Protein AF-A0A0Q4BBH8-F1 (afdb_monomer)

Nearest PDB structures (foldseek):
  4mca-assembly1_B  TM=7.754E-01  e=1.123E-04  Serratia plymuthica A30
  3jzd-assembly1_B  TM=6.796E-01  e=3.582E-03  Cupriavidus pinatubonensis JMP134
  3w5s-assembly1_B  TM=7.087E-01  e=4.964E-02  Rhizobium sp. MTP-10005
  3hl0-assembly1_B  TM=6.488E-01  e=5.643E-02  Agrobacterium fabrum str. C58
  4u5c-assembly1_A  TM=5.984E-01  e=1.574E-01  Rattus norvegicus

pLDDT: mean 76.15, std 21.39, range [28.83, 97.44]

Structure (mmCIF, N/CA/C/O backbone):
data_AF-A0A0Q4BBH8-F1
#
_entry.id   AF-A0A0Q4BBH8-F1
#
loop_
_atom_site.group_PDB
_atom_site.id
_atom_site.type_symbol
_atom_site.label_atom_id
_atom_site.label_alt_id
_atom_site.label_comp_id
_atom_site.label_asym_id
_atom_site.label_entity_id
_atom_site.label_seq_id
_atom_site.pdbx_PDB_ins_code
_atom_site.Cartn_x
_atom_site.Cartn_y
_atom_site.Cartn_z
_atom_site.occupancy
_atom_site.B_iso_or_equiv
_atom_site.auth_seq_id
_atom_site.auth_comp_id
_atom_site.auth_asym_id
_atom_site.auth_atom_id
_atom_site.pdbx_PDB_model_num
ATOM 1 N N . MET A 1 1 ? 11.568 -20.068 28.734 1.00 64.56 1 MET A N 1
ATOM 2 C CA . MET A 1 1 ? 11.990 -19.239 27.581 1.00 64.56 1 MET A CA 1
ATOM 3 C C . MET A 1 1 ? 10.822 -19.167 26.611 1.00 64.56 1 MET A C 1
ATOM 5 O O . MET A 1 1 ? 10.325 -20.221 26.238 1.00 64.56 1 MET A O 1
ATOM 9 N N . PHE A 1 2 ? 10.340 -17.976 26.254 1.00 66.50 2 PHE A N 1
ATOM 10 C CA . PHE A 1 2 ? 9.191 -17.837 25.351 1.00 66.50 2 PHE A CA 1
ATOM 11 C C . PHE A 1 2 ? 9.641 -17.729 23.890 1.00 66.50 2 PHE A C 1
ATOM 13 O O . PHE A 1 2 ? 10.628 -17.060 23.594 1.00 66.50 2 PHE A O 1
ATOM 20 N N . ARG A 1 3 ? 8.901 -18.378 22.983 1.00 73.75 3 ARG A N 1
ATOM 21 C CA . ARG A 1 3 ? 8.999 -18.202 21.527 1.00 73.75 3 ARG A CA 1
ATOM 22 C C . ARG A 1 3 ? 7.640 -17.709 21.037 1.00 73.75 3 ARG A C 1
ATOM 24 O O . ARG A 1 3 ? 6.638 -18.372 21.284 1.00 73.75 3 ARG A O 1
ATOM 31 N N . LYS A 1 4 ? 7.603 -16.547 20.387 1.00 82.88 4 LYS A N 1
ATOM 32 C CA . LYS A 1 4 ? 6.378 -15.928 19.863 1.00 82.88 4 LYS A CA 1
ATOM 33 C C . LYS A 1 4 ? 6.596 -15.563 18.399 1.00 82.88 4 LYS A C 1
ATOM 35 O O . LYS A 1 4 ? 7.637 -15.011 18.062 1.00 82.88 4 LYS A O 1
ATOM 40 N N . ALA A 1 5 ? 5.607 -15.851 17.563 1.00 81.81 5 ALA A N 1
ATOM 41 C CA . ALA A 1 5 ? 5.497 -15.334 16.206 1.00 81.81 5 ALA A CA 1
ATOM 42 C C . ALA A 1 5 ? 4.182 -14.549 16.108 1.00 81.81 5 ALA A C 1
ATOM 44 O O . ALA A 1 5 ? 3.174 -14.971 16.676 1.00 81.81 5 ALA A O 1
ATOM 45 N N . ILE A 1 6 ? 4.209 -13.390 15.452 1.00 83.69 6 ILE A N 1
ATOM 46 C CA . ILE A 1 6 ? 3.040 -12.529 15.246 1.00 83.69 6 ILE A CA 1
ATOM 47 C C . ILE A 1 6 ? 2.895 -12.334 13.745 1.00 83.69 6 ILE A C 1
ATOM 49 O O . ILE A 1 6 ? 3.854 -11.966 13.070 1.00 83.69 6 ILE A O 1
ATOM 53 N N . PHE A 1 7 ? 1.697 -12.604 13.250 1.00 82.50 7 PHE A N 1
ATOM 54 C CA . PHE A 1 7 ? 1.340 -12.510 11.844 1.00 82.50 7 PHE A CA 1
ATOM 55 C C . PHE A 1 7 ? 0.256 -11.443 11.665 1.00 82.50 7 PHE A C 1
ATOM 57 O O . PHE A 1 7 ? -0.427 -11.105 12.637 1.00 82.50 7 PHE A O 1
ATOM 64 N N . PRO A 1 8 ? 0.088 -10.903 10.446 1.00 81.62 8 PRO A N 1
ATOM 65 C CA . PRO A 1 8 ? -1.083 -10.094 10.126 1.00 81.62 8 PRO A CA 1
ATOM 66 C C . PRO A 1 8 ? -2.379 -10.875 10.391 1.00 81.62 8 PRO A C 1
ATOM 68 O O . PRO A 1 8 ? -2.383 -12.106 10.413 1.00 81.62 8 PRO A O 1
ATOM 71 N N . GLY A 1 9 ? -3.495 -10.157 10.546 1.00 79.31 9 GLY A N 1
ATOM 72 C CA . GLY A 1 9 ? -4.812 -10.775 10.754 1.00 79.31 9 GLY A CA 1
ATOM 73 C C . GLY A 1 9 ? -5.262 -11.689 9.605 1.00 79.31 9 GLY A C 1
ATOM 74 O O . GLY A 1 9 ? -6.105 -12.556 9.814 1.00 79.31 9 GLY A O 1
ATOM 75 N N . SER A 1 10 ? -4.680 -11.528 8.412 1.00 81.31 10 SER A N 1
ATOM 76 C CA . SER A 1 10 ? -4.837 -12.433 7.274 1.00 81.31 10 SER A CA 1
ATOM 77 C C . SER A 1 10 ? -3.556 -12.474 6.438 1.00 81.31 10 SER A C 1
ATOM 79 O O . SER A 1 10 ? -2.860 -11.465 6.304 1.00 81.31 10 SER A O 1
ATOM 81 N N . TYR A 1 11 ? -3.258 -13.641 5.867 1.00 86.00 11 TYR A N 1
ATOM 82 C CA . TYR A 1 11 ? -2.181 -13.853 4.905 1.00 86.00 11 TYR A CA 1
ATOM 83 C C . TYR A 1 11 ? -2.693 -14.759 3.785 1.00 86.00 11 TYR A C 1
ATOM 85 O O . TYR A 1 11 ? -3.106 -15.889 4.044 1.00 86.00 11 TYR A O 1
ATOM 93 N N . ILE A 1 12 ? -2.677 -14.254 2.552 1.00 86.56 12 ILE A N 1
ATOM 94 C CA . ILE A 1 12 ? -3.178 -14.957 1.368 1.00 86.56 12 ILE A CA 1
ATOM 95 C C . ILE A 1 12 ? -2.016 -15.091 0.387 1.00 86.56 12 ILE A C 1
ATOM 97 O O . ILE A 1 12 ? -1.422 -14.094 -0.017 1.00 86.56 12 ILE A O 1
ATOM 101 N N . GLN A 1 13 ? -1.688 -16.326 0.014 1.00 90.50 13 GLN A N 1
ATOM 102 C CA . GLN A 1 13 ? -0.614 -16.638 -0.922 1.00 90.50 13 GLN A CA 1
ATOM 103 C C . GLN A 1 13 ? -1.060 -17.767 -1.850 1.00 90.50 13 GLN A C 1
ATOM 105 O O . GLN A 1 13 ? -1.551 -18.798 -1.399 1.00 90.50 13 GLN A O 1
ATOM 110 N N . GLY A 1 14 ? -0.854 -17.586 -3.151 1.00 89.88 14 GLY A N 1
ATOM 111 C CA . GLY A 1 14 ? -1.193 -18.584 -4.159 1.00 89.88 14 GLY A CA 1
ATOM 112 C C . GLY A 1 14 ? -1.123 -18.009 -5.567 1.00 89.88 14 GLY A C 1
ATOM 113 O O . GLY A 1 14 ? -1.101 -16.791 -5.759 1.00 89.88 14 GLY A O 1
ATOM 114 N N . ALA A 1 15 ? -1.088 -18.888 -6.567 1.00 88.31 15 ALA A N 1
ATOM 115 C CA . ALA A 1 15 ? -1.227 -18.464 -7.954 1.00 88.31 15 ALA A CA 1
ATOM 116 C C . ALA A 1 15 ? -2.597 -17.793 -8.142 1.00 88.31 15 ALA A C 1
ATOM 118 O O . ALA A 1 15 ? -3.618 -18.352 -7.753 1.00 88.31 15 ALA A O 1
ATOM 119 N N . GLY A 1 16 ? -2.610 -16.585 -8.706 1.00 87.12 16 GLY A N 1
ATOM 120 C CA . GLY A 1 16 ? -3.845 -15.826 -8.915 1.00 87.12 16 GLY A CA 1
ATOM 121 C C . GLY A 1 16 ? -4.413 -15.134 -7.671 1.00 87.12 16 GLY A C 1
ATOM 122 O O . GLY A 1 16 ? -5.446 -14.492 -7.796 1.00 87.12 16 GLY A O 1
ATOM 123 N N . ALA A 1 17 ? -3.742 -15.177 -6.510 1.00 90.38 17 ALA A N 1
ATOM 124 C CA . ALA A 1 17 ? -4.240 -14.574 -5.264 1.00 90.38 17 ALA A CA 1
ATOM 125 C C . ALA A 1 17 ? -4.609 -13.083 -5.388 1.00 90.38 17 ALA A C 1
ATOM 127 O O . ALA A 1 17 ? -5.534 -12.613 -4.739 1.00 90.38 17 ALA A O 1
ATOM 128 N N . ILE A 1 18 ? -3.921 -12.340 -6.257 1.00 89.00 18 ILE A N 1
ATOM 129 C CA . ILE A 1 18 ? -4.229 -10.932 -6.539 1.00 89.00 18 ILE A CA 1
ATOM 130 C C . ILE A 1 18 ? -5.647 -10.723 -7.097 1.00 89.00 18 ILE A C 1
ATOM 132 O O . ILE A 1 18 ? -6.224 -9.663 -6.890 1.00 89.00 18 ILE A O 1
ATOM 136 N N . GLY A 1 19 ? -6.234 -11.727 -7.757 1.00 87.94 19 GLY A N 1
ATOM 137 C CA . GLY A 1 19 ? -7.607 -11.677 -8.262 1.00 87.94 19 GLY A CA 1
ATOM 138 C C . GLY A 1 19 ? -8.669 -11.615 -7.161 1.00 87.94 19 GLY A C 1
ATOM 139 O O . GLY A 1 19 ? -9.780 -11.179 -7.430 1.00 87.94 19 GLY A O 1
ATOM 140 N N . GLU A 1 20 ? -8.325 -11.975 -5.920 1.00 87.75 20 GLU A N 1
ATOM 141 C CA . GLU A 1 20 ? -9.203 -11.829 -4.750 1.00 87.75 20 GLU A CA 1
ATOM 142 C C . GLU A 1 20 ? -9.290 -10.375 -4.261 1.00 87.75 20 GLU A C 1
ATOM 144 O O . GLU A 1 20 ? -10.164 -10.039 -3.463 1.00 87.75 20 GLU A O 1
ATOM 149 N N . LEU A 1 21 ? -8.384 -9.499 -4.719 1.00 87.81 21 LEU A N 1
ATOM 150 C CA . LEU A 1 21 ? -8.279 -8.124 -4.235 1.00 87.81 21 LEU A CA 1
ATOM 151 C C . LEU A 1 21 ? -9.607 -7.350 -4.315 1.00 87.81 21 LEU A C 1
ATOM 153 O O . LEU A 1 21 ? -9.977 -6.776 -3.294 1.00 87.81 21 LEU A O 1
ATOM 157 N N . PRO A 1 22 ? -10.362 -7.358 -5.432 1.00 86.00 22 PRO A N 1
ATOM 158 C CA . PRO A 1 22 ? -11.627 -6.626 -5.506 1.00 86.00 22 PRO A CA 1
ATOM 159 C C . PRO A 1 22 ? -12.656 -7.113 -4.478 1.00 86.00 22 PRO A C 1
ATOM 161 O O . PRO A 1 22 ? -13.255 -6.304 -3.780 1.00 86.00 22 PRO A O 1
ATOM 164 N N . ALA A 1 23 ? -12.804 -8.432 -4.315 1.00 85.94 23 ALA A N 1
ATOM 165 C CA . ALA A 1 23 ? -13.739 -9.008 -3.347 1.00 85.94 23 ALA A CA 1
ATOM 166 C C . ALA A 1 23 ? -13.327 -8.712 -1.894 1.00 85.94 23 ALA A C 1
ATOM 168 O O . ALA A 1 23 ? -14.174 -8.541 -1.015 1.00 85.94 23 ALA A O 1
ATOM 169 N N . LEU A 1 24 ? -12.021 -8.644 -1.615 1.00 87.44 24 LEU A N 1
ATOM 170 C CA . LEU A 1 24 ? -11.506 -8.245 -0.305 1.00 87.44 24 LEU A CA 1
ATOM 171 C C . LEU A 1 24 ? -11.776 -6.768 -0.016 1.00 87.44 24 LEU A C 1
ATOM 173 O O . LEU A 1 24 ? -12.183 -6.444 1.098 1.00 87.44 24 LEU A O 1
ATOM 177 N N . LEU A 1 25 ? -11.564 -5.898 -1.003 1.00 85.12 25 LEU A N 1
ATOM 178 C CA . LEU A 1 25 ? -11.842 -4.468 -0.904 1.00 85.12 25 LEU A CA 1
ATOM 179 C C . LEU A 1 25 ? -13.335 -4.209 -0.665 1.00 85.12 25 LEU A C 1
ATOM 181 O O . LEU A 1 25 ? -13.681 -3.614 0.354 1.00 85.12 25 LEU A O 1
ATOM 185 N N . GLU A 1 26 ? -14.210 -4.827 -1.464 1.00 84.88 26 GLU A N 1
AT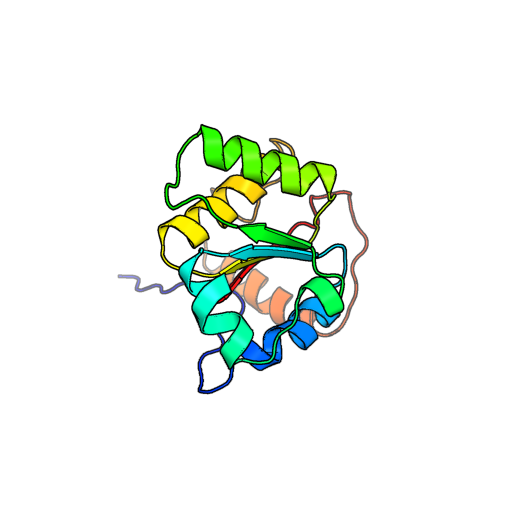OM 186 C CA . GLU A 1 26 ? -15.667 -4.737 -1.302 1.00 84.88 26 GLU A CA 1
ATOM 187 C C . GLU A 1 26 ? -16.124 -5.148 0.109 1.00 84.88 26 GLU A C 1
ATOM 189 O O . GLU A 1 26 ? -16.971 -4.496 0.721 1.00 84.88 26 GLU A O 1
ATOM 194 N N . ARG A 1 27 ? -15.529 -6.210 0.670 1.00 84.75 27 ARG A N 1
ATOM 195 C CA . ARG A 1 27 ? -15.824 -6.669 2.037 1.00 84.75 27 ARG A CA 1
ATOM 196 C C . ARG A 1 27 ? -15.351 -5.711 3.126 1.00 84.75 27 ARG A C 1
ATOM 198 O O . ARG A 1 27 ? -15.953 -5.694 4.200 1.00 84.75 27 ARG A O 1
ATOM 205 N N . LEU A 1 28 ? -14.244 -5.005 2.905 1.00 80.62 28 LEU A N 1
ATOM 206 C CA . LEU A 1 28 ? -13.739 -4.001 3.843 1.00 80.62 28 LEU A CA 1
ATOM 207 C C . LEU A 1 28 ? -14.594 -2.733 3.788 1.00 80.62 28 LEU A C 1
ATOM 209 O O . LEU A 1 28 ? -14.833 -2.121 4.829 1.00 80.62 28 LEU A O 1
ATOM 213 N N . GLY A 1 29 ? -15.093 -2.398 2.597 1.00 77.12 29 GLY A N 1
ATOM 214 C CA . GLY A 1 29 ? -15.925 -1.235 2.340 1.00 77.12 29 GLY A CA 1
ATOM 215 C C . GLY A 1 29 ? -15.187 0.095 2.525 1.00 77.12 29 GLY A C 1
ATOM 216 O O . GLY A 1 29 ? -14.027 0.162 2.936 1.00 77.12 29 GLY A O 1
ATOM 217 N N . GLY A 1 30 ? -15.899 1.185 2.242 1.00 83.50 30 GLY A N 1
ATOM 218 C CA . GLY A 1 30 ? -15.369 2.546 2.346 1.00 83.50 30 GLY A CA 1
ATOM 219 C C . GLY A 1 30 ? -14.660 3.019 1.075 1.00 83.50 30 GLY A C 1
ATOM 220 O O . GLY A 1 30 ? -14.766 2.415 0.012 1.00 83.50 30 GLY A O 1
ATO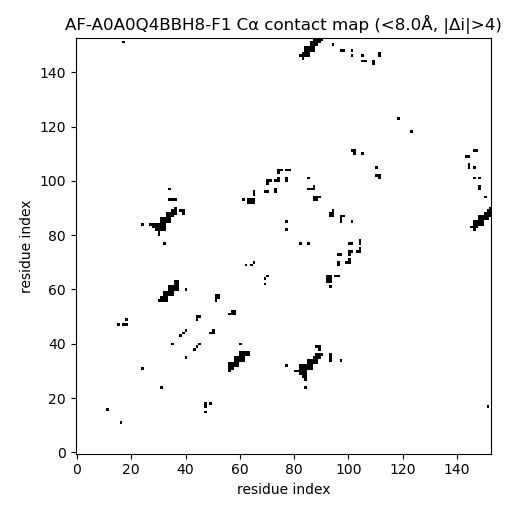M 221 N N . LYS A 1 31 ? -13.975 4.164 1.160 1.00 88.31 31 LYS A N 1
ATOM 222 C CA . LYS A 1 31 ? -13.229 4.719 0.019 1.00 88.31 31 LYS A CA 1
ATOM 223 C C . LYS A 1 31 ? -11.860 4.063 -0.102 1.00 88.31 31 LYS A C 1
ATOM 225 O O . LYS A 1 31 ? -10.997 4.252 0.755 1.00 88.31 31 LYS A O 1
ATOM 230 N N . GLU A 1 32 ? -11.643 3.343 -1.188 1.00 90.81 32 GLU A N 1
ATOM 231 C CA . GLU A 1 32 ? -10.421 2.574 -1.407 1.00 90.81 32 GLU A CA 1
ATOM 232 C C . GLU A 1 32 ? -9.383 3.390 -2.182 1.00 90.81 32 GLU A C 1
ATOM 234 O O . GLU A 1 32 ? -9.705 4.218 -3.045 1.00 90.81 32 GLU A O 1
ATOM 239 N N . MET A 1 33 ? -8.113 3.155 -1.861 1.00 93.56 33 MET A N 1
ATOM 240 C CA . MET A 1 33 ? -6.977 3.699 -2.589 1.00 93.56 33 MET A CA 1
ATOM 241 C C . MET A 1 33 ? -5.852 2.666 -2.678 1.00 93.56 33 MET A C 1
ATOM 243 O O . MET A 1 33 ? -5.631 1.882 -1.755 1.00 93.56 33 MET A O 1
ATOM 247 N N . VAL A 1 34 ? -5.095 2.690 -3.771 1.00 94.81 34 VAL A N 1
ATOM 248 C CA . VAL A 1 34 ? -3.943 1.809 -4.002 1.00 94.81 34 VAL A CA 1
ATOM 249 C C . VAL A 1 34 ? -2.687 2.656 -4.201 1.00 94.81 34 VAL A C 1
ATOM 251 O O . VAL A 1 34 ? -2.670 3.552 -5.038 1.00 94.81 34 VAL A O 1
ATOM 254 N N . LEU A 1 35 ? -1.613 2.370 -3.462 1.00 96.75 35 LEU A N 1
ATOM 255 C CA . LEU A 1 35 ? -0.263 2.876 -3.716 1.00 96.75 35 LEU A CA 1
ATOM 256 C C . LEU A 1 35 ? 0.566 1.769 -4.376 1.00 96.75 35 LEU A C 1
ATOM 258 O O . LEU A 1 35 ? 0.984 0.822 -3.709 1.00 96.75 35 LEU A O 1
ATOM 262 N N . ALA A 1 36 ? 0.845 1.905 -5.669 1.00 96.06 36 ALA A N 1
ATOM 263 C CA . ALA A 1 36 ? 1.530 0.880 -6.450 1.00 96.06 36 ALA A CA 1
ATOM 264 C C . ALA A 1 36 ? 2.883 1.351 -6.995 1.00 96.06 36 ALA A C 1
ATOM 266 O O . ALA A 1 36 ? 3.037 2.479 -7.468 1.00 96.06 36 ALA A O 1
ATOM 267 N N . SER A 1 37 ? 3.883 0.469 -6.973 1.00 96.69 37 SER A N 1
ATOM 268 C CA . SER A 1 37 ? 5.164 0.721 -7.644 1.00 96.69 37 SER A CA 1
ATOM 269 C C . SER A 1 37 ? 4.999 0.793 -9.173 1.00 96.69 37 SER A C 1
ATOM 271 O O . SER A 1 37 ? 4.110 0.130 -9.714 1.00 96.69 37 SER A O 1
ATOM 273 N N . PRO A 1 38 ? 5.878 1.506 -9.906 1.00 95.69 38 PRO A N 1
ATOM 274 C CA . PRO A 1 38 ? 5.813 1.564 -11.370 1.00 95.69 38 PRO A CA 1
ATOM 275 C C . PRO A 1 38 ? 5.833 0.172 -12.016 1.00 95.69 38 PRO A C 1
ATOM 277 O O . PRO A 1 38 ? 5.039 -0.119 -12.901 1.00 95.69 38 PRO A O 1
ATOM 280 N N . SER A 1 39 ? 6.657 -0.742 -11.490 1.00 93.81 39 SER A N 1
ATOM 281 C CA . SER A 1 39 ? 6.717 -2.131 -11.959 1.00 93.81 39 SER A CA 1
ATOM 282 C C . SER A 1 39 ? 5.387 -2.873 -11.811 1.00 93.81 39 SER A C 1
ATOM 284 O O . SER A 1 39 ? 5.050 -3.686 -12.668 1.00 93.81 39 SER A O 1
ATOM 286 N N . VAL A 1 40 ? 4.635 -2.616 -10.735 1.00 93.12 40 VAL A N 1
ATOM 287 C CA . VAL A 1 40 ? 3.309 -3.217 -10.534 1.00 93.12 40 VAL A CA 1
ATOM 288 C C . VAL A 1 40 ? 2.317 -2.661 -11.552 1.00 93.12 40 VAL A C 1
ATOM 290 O O . VAL A 1 40 ? 1.637 -3.448 -12.208 1.00 93.12 40 VAL A O 1
ATOM 293 N N . MET A 1 41 ? 2.303 -1.338 -11.738 1.00 92.19 41 MET A N 1
ATOM 294 C CA . MET A 1 41 ? 1.434 -0.663 -12.709 1.00 92.19 41 MET A CA 1
ATOM 295 C C . MET A 1 41 ? 1.684 -1.145 -14.143 1.00 92.19 41 MET A C 1
ATOM 297 O O . MET A 1 41 ? 0.747 -1.412 -14.881 1.00 92.19 41 MET A O 1
ATOM 301 N N . GLU A 1 42 ? 2.951 -1.286 -14.533 1.00 92.50 42 GLU A N 1
ATOM 302 C CA . GLU A 1 42 ? 3.335 -1.614 -15.911 1.00 92.50 42 GLU A CA 1
ATOM 303 C C . GLU A 1 42 ? 3.266 -3.115 -16.219 1.00 92.50 42 GLU A C 1
ATOM 305 O O . GLU A 1 42 ? 3.059 -3.501 -17.368 1.00 92.50 42 GLU A O 1
ATOM 310 N N . LYS A 1 43 ? 3.499 -3.983 -15.222 1.00 91.56 43 LYS A N 1
ATOM 311 C CA . LYS A 1 43 ? 3.724 -5.421 -15.467 1.00 91.56 43 LYS A CA 1
ATOM 312 C C . LYS A 1 43 ? 2.752 -6.336 -14.750 1.00 91.56 43 LYS A C 1
ATOM 314 O O . LYS A 1 43 ? 2.465 -7.401 -15.284 1.00 91.56 43 LYS A O 1
ATOM 319 N N . VAL A 1 44 ? 2.306 -5.986 -13.547 1.00 90.44 44 VAL A N 1
ATOM 320 C CA . VAL A 1 44 ? 1.499 -6.891 -12.716 1.00 90.44 44 VAL A CA 1
ATOM 321 C C . VAL A 1 44 ? 0.020 -6.677 -13.001 1.00 90.44 44 VAL A C 1
ATOM 323 O O . VAL A 1 44 ? -0.619 -7.598 -13.500 1.00 90.44 44 VAL A O 1
ATOM 326 N N . LEU A 1 45 ? -0.503 -5.464 -12.793 1.00 89.44 45 LEU A N 1
ATOM 327 C CA . LEU A 1 45 ? -1.933 -5.178 -12.981 1.00 89.44 45 LEU A CA 1
ATOM 328 C C . LEU A 1 45 ? -2.445 -5.555 -14.386 1.00 89.44 45 LEU A C 1
ATOM 330 O O . LEU A 1 45 ? -3.441 -6.279 -14.458 1.00 89.44 45 LEU A O 1
ATOM 334 N N . PRO A 1 46 ? -1.736 -5.224 -15.492 1.00 89.38 46 PRO A N 1
ATOM 335 C CA . PRO A 1 46 ? -2.195 -5.597 -16.831 1.00 89.38 46 PRO A CA 1
ATOM 336 C C . PRO A 1 46 ? -2.239 -7.112 -17.058 1.00 89.38 46 PRO A C 1
ATOM 338 O O . PRO A 1 46 ? -3.098 -7.607 -17.779 1.00 89.38 46 PRO A O 1
ATOM 341 N N . ARG A 1 47 ? -1.329 -7.876 -16.436 1.00 87.62 47 ARG A N 1
ATOM 342 C CA . ARG A 1 47 ? -1.290 -9.345 -16.564 1.00 87.62 47 ARG A CA 1
ATOM 343 C C . ARG A 1 47 ? -2.367 -10.037 -15.743 1.00 87.62 47 ARG A C 1
ATOM 345 O O . ARG A 1 47 ? -2.757 -11.151 -16.074 1.00 87.62 47 ARG A O 1
ATOM 352 N N . CYS A 1 48 ? -2.812 -9.394 -14.673 1.00 84.06 48 CYS A N 1
ATOM 353 C CA . CYS A 1 48 ? -3.838 -9.920 -13.785 1.00 84.06 48 CYS A CA 1
ATOM 354 C C . CYS A 1 48 ? -5.257 -9.585 -14.260 1.00 84.06 48 CYS A C 1
ATOM 356 O O . CYS A 1 48 ? -6.209 -10.067 -13.657 1.00 84.06 48 CYS A O 1
ATOM 358 N N . GLY A 1 49 ? -5.404 -8.773 -15.315 1.00 83.31 49 GLY A N 1
ATOM 359 C CA . GLY A 1 49 ? -6.709 -8.328 -15.809 1.00 83.31 49 GLY A CA 1
ATOM 360 C C . GLY A 1 49 ? -7.451 -7.425 -14.820 1.00 83.31 49 GLY A C 1
ATOM 361 O O . GLY A 1 49 ? -8.667 -7.289 -14.914 1.00 83.31 49 GLY A O 1
ATOM 362 N N . LEU A 1 50 ? -6.734 -6.836 -13.859 1.00 84.06 50 LEU A N 1
ATOM 363 C CA . LEU A 1 50 ? -7.303 -5.929 -12.872 1.00 84.06 50 LEU A CA 1
ATOM 364 C C . LEU A 1 50 ? -7.196 -4.498 -13.382 1.00 84.06 50 LEU A C 1
ATOM 366 O O . LEU A 1 50 ? -6.102 -3.937 -13.457 1.00 84.06 50 LEU A O 1
ATOM 370 N N . ASP A 1 51 ? -8.347 -3.916 -13.691 1.00 86.00 51 ASP A N 1
ATOM 371 C CA . ASP A 1 51 ? -8.487 -2.489 -13.947 1.00 86.00 51 ASP A CA 1
ATOM 372 C C . ASP A 1 51 ? -9.084 -1.822 -12.704 1.00 86.00 51 ASP A C 1
ATOM 374 O O . ASP A 1 51 ? -10.298 -1.791 -12.502 1.00 86.00 51 ASP A O 1
ATOM 378 N N . LEU A 1 52 ? -8.195 -1.354 -11.828 1.00 86.31 52 LEU A N 1
ATOM 379 C CA . LEU A 1 52 ? -8.563 -0.743 -10.551 1.00 86.31 52 LEU A CA 1
ATOM 380 C C . LEU A 1 52 ? -9.348 0.561 -10.754 1.00 86.31 52 LEU A C 1
ATOM 382 O O . LEU A 1 52 ? -10.311 0.815 -10.036 1.00 86.31 52 LEU A O 1
ATOM 386 N N . GLU A 1 53 ? -8.993 1.354 -11.767 1.00 84.81 53 GLU A N 1
ATOM 387 C CA . GLU A 1 53 ? -9.679 2.616 -12.064 1.00 84.81 53 GLU A CA 1
ATOM 388 C C . GLU A 1 53 ? -11.087 2.359 -12.621 1.00 84.81 53 GLU A C 1
ATOM 390 O O . GLU A 1 53 ? -12.037 3.028 -12.214 1.00 84.81 53 GLU A O 1
ATOM 395 N N . ALA A 1 54 ? -11.268 1.340 -13.476 1.00 85.81 54 ALA A N 1
ATOM 396 C CA . ALA A 1 54 ? -12.602 0.920 -13.922 1.00 85.81 54 ALA A CA 1
ATOM 397 C C . ALA A 1 54 ? -13.482 0.391 -12.775 1.00 85.81 54 ALA A C 1
ATOM 399 O O . ALA A 1 54 ? -14.708 0.462 -12.855 1.00 85.81 54 ALA A O 1
ATOM 400 N N . GLN A 1 55 ? -12.867 -0.105 -11.698 1.00 83.38 55 GLN A N 1
ATOM 401 C CA . GLN A 1 55 ? -13.547 -0.503 -10.461 1.00 83.38 55 GLN A CA 1
ATOM 402 C C . GLN A 1 55 ? -13.785 0.678 -9.500 1.00 83.38 55 GLN A C 1
ATOM 404 O O . GLN A 1 55 ? -14.334 0.488 -8.420 1.00 83.38 55 GLN A O 1
ATOM 409 N N . GLY A 1 56 ? -13.406 1.904 -9.882 1.00 86.38 56 GLY A N 1
ATOM 410 C CA . GLY A 1 56 ? -13.557 3.105 -9.056 1.00 86.38 56 GLY A CA 1
ATOM 411 C C . GLY A 1 56 ? -12.526 3.229 -7.928 1.00 86.38 56 GLY A C 1
ATOM 412 O O . GLY A 1 56 ? -12.652 4.112 -7.076 1.00 86.38 56 GLY A O 1
ATOM 413 N N . ILE A 1 57 ? -11.498 2.376 -7.921 1.00 89.12 57 ILE A N 1
ATOM 414 C CA . ILE A 1 57 ? -10.428 2.383 -6.925 1.00 89.12 57 ILE A CA 1
ATOM 415 C C . ILE A 1 57 ? -9.375 3.398 -7.356 1.00 89.12 57 ILE A C 1
ATOM 417 O O . ILE A 1 57 ? -8.720 3.247 -8.389 1.00 89.12 57 ILE A O 1
ATOM 421 N N . ARG A 1 58 ? -9.160 4.424 -6.528 1.00 91.75 58 ARG A N 1
ATOM 422 C CA . ARG A 1 58 ? -8.169 5.457 -6.833 1.00 91.75 58 ARG A CA 1
ATOM 423 C C . ARG A 1 58 ? -6.760 4.889 -6.750 1.00 91.75 58 ARG A C 1
ATOM 425 O O . ARG A 1 58 ? -6.349 4.399 -5.698 1.00 91.75 58 ARG A O 1
ATOM 432 N N . THR A 1 59 ? -5.978 5.049 -7.809 1.00 93.44 59 THR A N 1
ATOM 433 C CA . THR A 1 59 ? -4.608 4.536 -7.852 1.00 93.44 59 THR A CA 1
ATOM 434 C C . THR A 1 59 ? -3.577 5.662 -7.804 1.00 93.44 59 THR A C 1
ATOM 436 O O . THR A 1 59 ? -3.685 6.691 -8.469 1.00 93.44 59 THR A O 1
ATOM 439 N N . LEU A 1 60 ? -2.533 5.471 -7.000 1.00 95.81 60 LEU A N 1
ATOM 440 C CA . LEU A 1 60 ? -1.398 6.370 -6.861 1.00 95.81 60 LEU A CA 1
ATOM 441 C C . LEU A 1 60 ? -0.109 5.625 -7.195 1.00 95.81 60 LEU A C 1
ATOM 443 O O . LEU A 1 60 ? 0.218 4.603 -6.594 1.00 95.81 60 LEU A O 1
ATOM 447 N N . THR A 1 61 ? 0.678 6.166 -8.121 1.00 97.12 61 THR A N 1
ATOM 448 C CA . THR A 1 61 ? 2.003 5.613 -8.412 1.00 97.12 61 THR A CA 1
ATOM 449 C C . THR A 1 61 ? 3.020 6.069 -7.364 1.00 97.12 61 THR A C 1
ATOM 451 O O . THR A 1 61 ? 3.135 7.263 -7.061 1.00 97.12 61 THR A O 1
ATOM 454 N N . PHE A 1 62 ? 3.774 5.115 -6.825 1.00 97.44 62 PHE A N 1
ATOM 455 C CA . PHE A 1 62 ? 4.880 5.332 -5.898 1.00 97.44 62 PHE A CA 1
ATOM 456 C C . PHE A 1 62 ? 6.141 5.807 -6.631 1.00 97.44 62 PHE A C 1
ATOM 458 O O . PHE A 1 62 ? 6.542 5.228 -7.644 1.00 97.44 62 PHE A O 1
ATOM 465 N N . ARG A 1 63 ? 6.822 6.823 -6.095 1.00 96.00 63 ARG A N 1
ATOM 466 C CA . ARG A 1 63 ? 7.996 7.464 -6.717 1.00 96.00 63 ARG A CA 1
ATOM 467 C C . ARG A 1 63 ? 9.331 6.814 -6.346 1.00 96.00 63 ARG A C 1
ATOM 469 O O . ARG A 1 63 ? 10.366 7.468 -6.360 1.00 96.00 63 ARG A O 1
ATOM 476 N N . ARG A 1 64 ? 9.313 5.503 -6.090 1.00 90.69 64 ARG A N 1
ATOM 477 C CA . ARG A 1 64 ? 10.468 4.612 -5.846 1.00 90.69 64 ARG A CA 1
ATOM 478 C C . ARG A 1 64 ? 11.209 4.806 -4.521 1.00 90.69 64 ARG A C 1
ATOM 480 O O . ARG A 1 64 ? 11.710 3.809 -4.007 1.00 90.69 64 ARG A O 1
ATOM 487 N N . GLU A 1 65 ? 11.219 6.003 -3.943 1.00 95.31 65 GLU A N 1
ATOM 488 C CA . GLU A 1 65 ? 11.858 6.260 -2.650 1.00 95.31 65 GLU A CA 1
ATOM 489 C C . GLU A 1 65 ? 10.859 6.539 -1.529 1.00 95.31 65 GLU A C 1
ATOM 491 O O . GLU A 1 65 ? 9.901 7.291 -1.688 1.00 95.31 65 GLU A O 1
ATOM 496 N N . CYS A 1 66 ? 11.110 5.913 -0.379 1.00 94.69 66 CYS A N 1
ATOM 497 C CA . CYS A 1 66 ? 10.391 6.176 0.862 1.00 94.69 66 CYS A CA 1
ATOM 498 C C . CYS A 1 66 ? 11.095 7.338 1.571 1.00 94.69 66 CYS A C 1
ATOM 500 O O . CYS A 1 66 ? 11.977 7.119 2.401 1.00 94.69 66 CYS A O 1
ATOM 502 N N . CYS A 1 67 ? 10.757 8.565 1.181 1.00 94.50 67 CYS A N 1
ATOM 503 C CA . CYS A 1 67 ? 11.311 9.799 1.737 1.00 94.50 67 CYS A CA 1
ATOM 504 C C . CYS A 1 67 ? 10.207 10.698 2.306 1.00 94.50 67 CYS A C 1
ATOM 506 O O . CYS A 1 67 ? 9.020 10.468 2.068 1.00 94.50 67 CYS A O 1
ATOM 508 N N . GLU A 1 68 ? 10.597 11.729 3.053 1.00 94.69 68 GLU A N 1
ATOM 509 C CA . GLU A 1 68 ? 9.653 12.649 3.692 1.00 94.69 68 GLU A CA 1
ATOM 510 C C . GLU A 1 68 ? 8.715 13.326 2.690 1.00 94.69 68 GLU A C 1
ATOM 512 O O . GLU A 1 68 ? 7.504 13.382 2.912 1.00 94.69 68 GLU A O 1
ATOM 517 N N . GLU A 1 69 ? 9.237 13.764 1.544 1.00 96.12 69 GLU A N 1
ATOM 518 C CA . GLU A 1 69 ? 8.431 14.393 0.498 1.00 96.12 69 GLU A CA 1
ATOM 519 C C . GLU A 1 69 ? 7.368 13.434 -0.052 1.00 96.12 69 GLU A C 1
ATOM 521 O O . GLU A 1 69 ? 6.229 13.834 -0.313 1.00 96.12 69 GLU A O 1
ATOM 526 N N . GLU A 1 70 ? 7.724 12.158 -0.210 1.00 97.00 70 GLU A N 1
ATOM 527 C CA . GLU A 1 70 ? 6.807 11.137 -0.704 1.00 97.00 70 GLU A CA 1
ATOM 528 C C . GLU A 1 70 ? 5.758 10.775 0.347 1.00 97.00 70 GLU A C 1
ATOM 530 O O . GLU A 1 70 ? 4.573 10.689 0.026 1.00 97.00 70 GLU A O 1
ATOM 535 N N . LEU A 1 71 ? 6.158 10.643 1.612 1.00 95.81 71 LEU A N 1
ATOM 536 C CA . LEU A 1 71 ? 5.241 10.383 2.718 1.00 95.81 71 LEU A CA 1
ATOM 537 C C . LEU A 1 71 ? 4.209 11.503 2.874 1.00 95.81 71 LEU A C 1
ATOM 539 O O . LEU A 1 71 ? 3.026 11.207 3.018 1.00 95.81 71 LEU A O 1
ATOM 543 N N . VAL A 1 72 ? 4.629 12.771 2.789 1.00 95.44 72 VAL A N 1
ATOM 544 C CA . VAL A 1 72 ? 3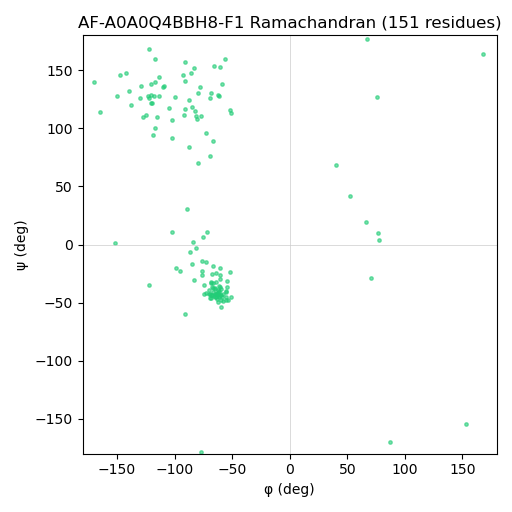.724 13.935 2.813 1.00 95.44 72 VAL A CA 1
ATOM 545 C C . VAL A 1 72 ? 2.774 13.920 1.616 1.00 95.44 72 VAL A C 1
ATOM 547 O O . VAL A 1 72 ? 1.580 14.187 1.756 1.00 95.44 72 VAL A O 1
ATOM 550 N N . ARG A 1 73 ? 3.277 13.589 0.422 1.00 97.12 73 ARG A N 1
ATOM 551 C CA . ARG A 1 73 ? 2.447 13.514 -0.786 1.00 97.12 73 ARG A CA 1
ATOM 552 C C . ARG A 1 73 ? 1.383 12.426 -0.674 1.00 97.12 73 ARG A C 1
ATOM 554 O O . ARG A 1 73 ? 0.228 12.672 -1.024 1.00 97.12 73 ARG A O 1
ATOM 561 N N . VAL A 1 74 ? 1.772 11.234 -0.225 1.00 96.56 74 VAL A N 1
ATOM 562 C CA . VAL A 1 74 ? 0.862 10.093 -0.087 1.00 96.56 74 VAL A CA 1
ATOM 563 C C . VAL A 1 74 ? -0.133 10.348 1.043 1.00 96.56 74 VAL A C 1
ATOM 565 O O . VAL A 1 74 ? -1.327 10.183 0.817 1.00 96.56 74 VAL A O 1
ATOM 568 N N . SER A 1 75 ? 0.299 10.824 2.216 1.00 94.62 75 SER A N 1
ATOM 569 C CA . SER A 1 75 ? -0.611 11.103 3.337 1.00 94.62 75 SER A CA 1
ATOM 570 C C . SER A 1 75 ? -1.646 12.175 2.993 1.00 94.62 75 SER A C 1
ATOM 572 O O . SER A 1 75 ? -2.830 12.017 3.298 1.00 94.62 75 SER A O 1
ATOM 574 N N . ARG A 1 76 ? -1.239 13.223 2.264 1.00 95.06 76 ARG A N 1
ATOM 575 C CA . ARG A 1 76 ? -2.167 14.229 1.743 1.00 95.06 76 ARG A CA 1
ATOM 576 C C . ARG A 1 76 ? -3.186 13.609 0.790 1.00 95.06 76 ARG A C 1
ATOM 578 O O . ARG A 1 76 ? -4.374 13.876 0.938 1.00 95.06 76 ARG A O 1
ATOM 585 N N . ALA A 1 77 ? -2.749 12.747 -0.130 1.00 95.50 77 ALA A N 1
ATOM 586 C CA . ALA A 1 77 ? -3.652 12.059 -1.052 1.00 95.50 77 ALA A CA 1
ATOM 587 C C . ALA A 1 77 ? -4.668 11.160 -0.320 1.00 95.50 77 ALA A C 1
ATOM 589 O O . ALA A 1 77 ? -5.846 11.178 -0.675 1.00 95.50 77 ALA A O 1
ATOM 590 N N . ILE A 1 78 ? -4.245 10.436 0.730 1.00 93.62 78 ILE A N 1
ATOM 591 C CA . ILE A 1 78 ? -5.146 9.647 1.594 1.00 93.62 78 ILE A CA 1
ATOM 592 C C . ILE A 1 78 ? -6.212 10.568 2.206 1.00 93.62 78 ILE A C 1
ATOM 594 O O . ILE A 1 78 ? -7.403 10.262 2.156 1.00 93.62 78 ILE A O 1
ATOM 598 N N . SER A 1 79 ? -5.804 11.709 2.766 1.00 91.62 79 SER A N 1
ATOM 599 C CA . SER A 1 79 ? -6.715 12.641 3.436 1.00 91.62 79 SER A CA 1
ATOM 600 C C . SER A 1 79 ? -7.673 13.355 2.482 1.00 91.62 79 SER A C 1
ATOM 602 O O . SER A 1 79 ? -8.861 13.430 2.787 1.00 91.62 79 SER A O 1
ATOM 604 N N . GLU A 1 80 ? -7.196 13.813 1.323 1.00 92.69 80 GLU A N 1
ATOM 605 C CA . GLU A 1 80 ? -8.015 14.443 0.274 1.00 92.69 80 GLU A CA 1
ATOM 606 C C . GLU A 1 80 ? -9.037 13.469 -0.317 1.00 92.69 80 GLU A C 1
ATOM 608 O O . GLU A 1 80 ? -10.196 13.826 -0.519 1.00 92.69 80 GLU A O 1
ATOM 613 N N . HIS A 1 81 ? -8.625 12.222 -0.570 1.00 91.19 81 HIS A N 1
ATOM 614 C CA . HIS A 1 81 ? -9.532 11.169 -1.038 1.00 91.19 81 HIS A CA 1
ATOM 615 C C . HIS A 1 81 ? -10.472 10.672 0.064 1.00 91.19 81 HIS A C 1
ATOM 617 O O . HIS A 1 81 ? -11.476 10.025 -0.223 1.00 91.19 81 HIS A O 1
ATOM 623 N N . GLN A 1 82 ? -10.161 10.989 1.324 1.00 89.94 82 GLN A N 1
ATOM 624 C CA . GLN A 1 82 ? -10.773 10.398 2.511 1.00 89.94 82 GLN A CA 1
ATOM 625 C C . GLN A 1 82 ? -10.712 8.865 2.473 1.00 89.94 82 GLN A C 1
ATOM 627 O O . GLN A 1 82 ? -11.692 8.204 2.804 1.00 89.94 82 GLN A O 1
ATOM 632 N N . ALA A 1 83 ? -9.576 8.312 2.039 1.00 88.62 83 ALA A N 1
ATOM 633 C CA . ALA A 1 83 ? -9.410 6.874 1.897 1.00 88.62 83 ALA A CA 1
ATOM 634 C C . ALA A 1 83 ? -9.550 6.178 3.260 1.00 88.62 83 ALA A C 1
ATOM 636 O O . ALA A 1 83 ? -8.897 6.562 4.231 1.00 88.62 83 ALA A O 1
ATOM 637 N N . GLU A 1 84 ? -10.400 5.159 3.316 1.00 87.38 84 GLU A N 1
ATOM 638 C CA . GLU A 1 84 ? -10.618 4.283 4.472 1.00 87.38 84 GLU A CA 1
ATOM 639 C C . GLU A 1 84 ? -9.842 2.972 4.345 1.00 87.38 84 GLU A C 1
ATOM 641 O O . GLU A 1 84 ? -9.526 2.323 5.339 1.00 87.38 84 GLU A O 1
ATOM 646 N N . VAL A 1 85 ? -9.451 2.614 3.125 1.00 89.25 85 VAL A N 1
ATOM 647 C CA . VAL A 1 85 ? -8.599 1.459 2.863 1.00 89.25 85 VAL A CA 1
ATOM 648 C C . VAL A 1 85 ? -7.454 1.900 1.963 1.00 89.25 85 VAL A C 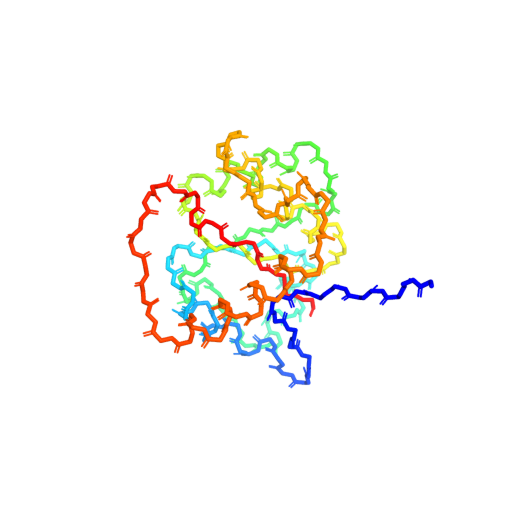1
ATOM 650 O O . VAL A 1 85 ? -7.688 2.472 0.898 1.00 89.25 85 VAL A O 1
ATOM 653 N N . LEU A 1 86 ? -6.214 1.638 2.388 1.00 92.88 86 LEU A N 1
ATOM 654 C CA . LEU A 1 86 ? -5.034 1.786 1.534 1.00 92.88 86 LEU A CA 1
ATOM 655 C C . LEU A 1 86 ? -4.410 0.422 1.259 1.00 92.88 86 LEU A C 1
ATOM 657 O O . LEU A 1 86 ? -4.060 -0.291 2.199 1.00 92.88 86 LEU A O 1
ATOM 661 N N . VAL A 1 87 ? -4.187 0.118 -0.018 1.00 93.50 87 VAL A N 1
ATOM 662 C CA . VAL A 1 87 ? -3.436 -1.058 -0.465 1.00 93.50 87 VAL A CA 1
ATOM 663 C C . VAL A 1 87 ? -2.049 -0.645 -0.942 1.00 93.50 87 VAL A C 1
ATOM 665 O O . VAL A 1 87 ? -1.919 0.085 -1.921 1.00 93.50 87 VAL A O 1
ATOM 668 N N . GLY A 1 88 ? -0.996 -1.126 -0.285 1.00 95.31 88 GLY A N 1
ATOM 669 C CA . GLY A 1 88 ? 0.374 -1.011 -0.798 1.00 95.31 88 GLY A CA 1
ATOM 670 C C . GLY A 1 88 ? 0.726 -2.186 -1.711 1.00 95.31 88 GLY A C 1
ATOM 671 O O . GLY A 1 88 ? 0.637 -3.327 -1.261 1.00 95.31 88 GLY A O 1
ATOM 672 N N . MET A 1 89 ? 1.153 -1.918 -2.953 1.00 94.31 89 MET A N 1
ATOM 673 C CA . MET A 1 89 ? 1.525 -2.942 -3.943 1.00 94.31 89 MET A CA 1
ATOM 674 C C . MET A 1 89 ? 2.923 -2.700 -4.528 1.00 94.31 89 MET A C 1
ATOM 676 O O . MET A 1 89 ? 3.149 -1.785 -5.329 1.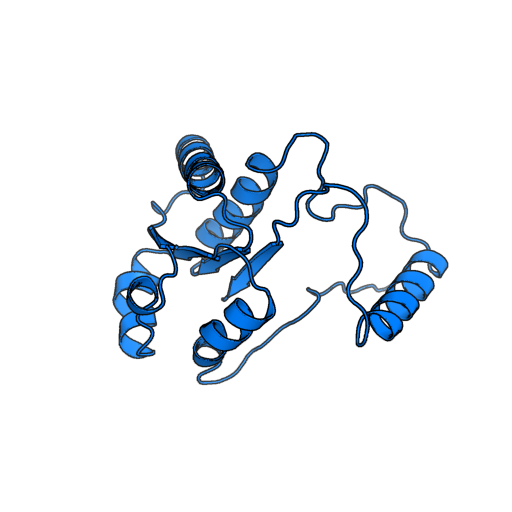00 94.31 89 MET A O 1
ATOM 680 N N . GLY A 1 90 ? 3.891 -3.543 -4.179 1.00 93.62 90 GLY A N 1
ATOM 681 C CA . GLY A 1 90 ? 5.257 -3.435 -4.688 1.00 93.62 90 GLY A CA 1
ATOM 682 C C . GLY A 1 90 ? 6.293 -4.014 -3.734 1.00 93.62 90 GLY A C 1
ATOM 683 O O . GLY A 1 90 ? 6.001 -4.891 -2.932 1.00 93.62 90 GLY A O 1
ATOM 684 N N . GLY A 1 91 ? 7.526 -3.514 -3.826 1.00 92.12 91 GLY A N 1
ATOM 685 C CA . GLY A 1 91 ? 8.602 -3.908 -2.914 1.00 92.12 91 GLY A CA 1
ATOM 686 C C . GLY A 1 91 ? 8.499 -3.248 -1.534 1.00 92.12 91 GLY A C 1
ATOM 687 O O . GLY A 1 91 ? 7.613 -2.430 -1.282 1.00 92.12 91 GLY A O 1
ATOM 688 N N . GLY A 1 92 ? 9.474 -3.540 -0.664 1.00 93.38 92 GLY A N 1
ATOM 689 C CA . GLY A 1 92 ? 9.499 -3.063 0.728 1.00 93.38 92 GLY A CA 1
ATOM 690 C C . GLY A 1 92 ? 9.287 -1.554 0.873 1.00 93.38 92 GLY A C 1
ATOM 691 O O . GLY A 1 92 ? 8.413 -1.137 1.616 1.00 93.38 92 GLY A O 1
ATOM 692 N N . LYS A 1 93 ? 9.962 -0.730 0.058 1.00 96.00 93 LYS A N 1
ATOM 693 C CA . LYS A 1 93 ? 9.804 0.738 0.101 1.00 96.00 93 LYS A CA 1
ATOM 694 C C . LYS A 1 93 ? 8.371 1.209 -0.173 1.00 96.00 93 LYS A C 1
ATOM 696 O O . LYS A 1 93 ? 7.918 2.167 0.446 1.00 96.00 93 LYS A O 1
ATOM 701 N N . THR A 1 94 ? 7.659 0.563 -1.099 1.00 96.38 94 THR A N 1
ATOM 702 C CA . THR A 1 94 ? 6.258 0.901 -1.398 1.00 96.38 94 THR A CA 1
ATOM 703 C C . THR A 1 94 ? 5.365 0.553 -0.215 1.00 96.38 94 THR A C 1
ATOM 705 O O . THR A 1 94 ? 4.526 1.357 0.185 1.00 96.38 94 THR A O 1
ATOM 708 N N . ILE A 1 95 ? 5.589 -0.625 0.369 1.00 93.81 95 ILE A N 1
ATOM 709 C CA . ILE A 1 95 ? 4.853 -1.114 1.534 1.00 93.81 95 ILE A CA 1
ATOM 710 C C . ILE A 1 95 ? 5.103 -0.225 2.761 1.00 93.81 95 ILE A C 1
ATOM 712 O O . ILE A 1 95 ? 4.152 0.161 3.437 1.00 93.81 95 ILE A O 1
ATOM 716 N N . ASP A 1 96 ? 6.354 0.150 3.021 1.00 94.12 96 ASP A N 1
ATOM 717 C CA . ASP A 1 96 ? 6.721 1.020 4.141 1.00 94.12 96 ASP A CA 1
ATOM 718 C C . ASP A 1 96 ? 6.123 2.421 3.975 1.00 94.12 96 ASP A C 1
ATOM 720 O O . ASP A 1 96 ? 5.530 2.956 4.911 1.00 94.12 96 ASP A O 1
ATOM 724 N N . THR A 1 97 ? 6.170 2.973 2.757 1.00 96.00 97 THR A N 1
ATOM 725 C CA . THR A 1 97 ? 5.534 4.263 2.443 1.00 96.00 97 THR A CA 1
ATOM 726 C C . THR A 1 97 ? 4.033 4.215 2.712 1.00 96.00 97 THR A C 1
ATOM 728 O O . THR A 1 97 ? 3.504 5.130 3.335 1.00 96.00 97 THR A O 1
ATOM 731 N N . ALA A 1 98 ? 3.343 3.151 2.285 1.00 94.62 98 ALA A N 1
ATOM 732 C CA . ALA A 1 98 ? 1.910 2.994 2.528 1.00 94.62 98 ALA A CA 1
ATOM 733 C C . ALA A 1 98 ? 1.591 2.971 4.031 1.00 94.62 98 ALA A C 1
ATOM 735 O O . ALA A 1 98 ? 0.719 3.711 4.483 1.00 94.62 98 ALA A O 1
ATOM 736 N N . LYS A 1 99 ? 2.329 2.174 4.813 1.00 91.06 99 LYS A N 1
ATOM 737 C CA . LYS A 1 99 ? 2.129 2.053 6.265 1.00 91.06 99 LYS A CA 1
ATOM 738 C C . LYS A 1 99 ? 2.312 3.389 6.982 1.00 91.06 99 LYS A C 1
ATOM 740 O O . LYS A 1 99 ? 1.404 3.843 7.672 1.00 91.06 99 LYS A O 1
ATOM 745 N N . ILE A 1 100 ? 3.456 4.039 6.765 1.00 93.06 100 ILE A N 1
ATOM 746 C CA . ILE A 1 100 ? 3.796 5.299 7.437 1.00 93.06 100 ILE A CA 1
ATOM 747 C C . ILE A 1 100 ? 2.852 6.423 6.982 1.00 93.06 100 ILE A C 1
ATOM 749 O O . ILE A 1 100 ? 2.444 7.260 7.785 1.00 93.06 100 ILE A O 1
ATOM 753 N N . ALA A 1 101 ? 2.467 6.456 5.702 1.00 93.38 101 ALA A N 1
ATOM 754 C CA . ALA A 1 101 ? 1.563 7.484 5.197 1.00 93.38 101 ALA A CA 1
ATOM 755 C C . ALA A 1 101 ? 0.147 7.369 5.779 1.00 93.38 101 ALA A C 1
ATOM 757 O O . ALA A 1 101 ? -0.459 8.406 6.044 1.00 93.38 101 ALA A O 1
ATOM 758 N N . VAL A 1 102 ? -0.375 6.153 6.002 1.00 89.12 102 VAL A N 1
ATOM 759 C CA . VAL A 1 102 ? -1.674 5.962 6.678 1.00 89.12 102 VAL A CA 1
ATOM 760 C C . VAL A 1 102 ? -1.601 6.449 8.115 1.00 89.12 102 VAL A C 1
ATOM 762 O O . VAL A 1 102 ? -2.486 7.192 8.531 1.00 89.12 102 VAL A O 1
ATOM 765 N N . GLU A 1 103 ? -0.532 6.104 8.836 1.00 86.00 103 GLU A N 1
ATOM 766 C CA . GLU A 1 103 ? -0.316 6.579 10.205 1.00 86.00 103 GLU A CA 1
ATOM 767 C C . GLU A 1 103 ? -0.341 8.107 10.280 1.00 86.00 103 GLU A C 1
ATOM 769 O O . GLU A 1 103 ? -1.085 8.683 11.064 1.00 86.00 103 GLU A O 1
ATOM 774 N N . ARG A 1 104 ? 0.390 8.773 9.379 1.00 87.31 104 ARG A N 1
ATOM 775 C CA . ARG A 1 104 ? 0.433 10.242 9.288 1.00 87.31 104 ARG A CA 1
ATOM 776 C C . ARG A 1 104 ? -0.877 10.879 8.837 1.00 87.31 104 ARG A C 1
ATOM 778 O O . ARG A 1 104 ? -1.090 12.064 9.075 1.00 87.31 104 ARG A O 1
ATOM 785 N N . ALA A 1 105 ? -1.702 10.140 8.101 1.00 85.25 105 ALA A N 1
ATOM 786 C CA . ALA A 1 105 ? -2.991 10.618 7.625 1.00 85.25 105 ALA A CA 1
ATOM 787 C C .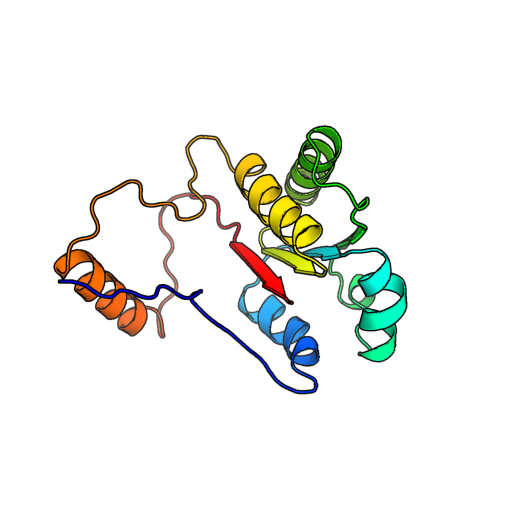 ALA A 1 105 ? -4.105 10.443 8.672 1.00 85.25 105 ALA A C 1
ATOM 789 O O . ALA A 1 105 ? -5.162 11.063 8.526 1.00 85.25 105 ALA A O 1
ATOM 790 N N . CYS A 1 106 ? -3.895 9.616 9.700 1.00 71.81 106 CYS A N 1
ATOM 791 C CA . CYS A 1 106 ? -4.734 9.575 10.894 1.00 71.81 106 CYS A CA 1
ATOM 792 C C . CYS A 1 106 ? -4.298 10.678 11.879 1.00 71.81 106 CYS A C 1
ATOM 794 O O . CYS A 1 106 ? -3.155 11.131 11.871 1.00 71.81 106 CYS A O 1
ATOM 796 N N . ALA A 1 107 ? -5.234 11.172 12.696 1.00 53.41 107 ALA A N 1
ATOM 797 C CA . ALA A 1 107 ? -4.923 12.185 13.707 1.00 53.41 107 ALA A CA 1
ATOM 798 C C . ALA A 1 107 ? -3.875 11.650 14.717 1.00 53.41 107 ALA A C 1
ATOM 800 O O . ALA A 1 107 ? -3.841 10.438 14.932 1.00 53.41 107 ALA A O 1
ATOM 801 N N . PRO A 1 108 ? -3.060 12.516 15.361 1.00 46.25 108 PRO A N 1
ATOM 802 C CA . PRO A 1 108 ? -1.952 12.125 16.258 1.00 46.25 108 PRO A CA 1
ATOM 803 C C . PRO A 1 108 ? -2.336 11.141 17.377 1.00 46.25 108 PRO A C 1
ATOM 805 O O . PRO A 1 108 ? -1.505 10.410 17.904 1.00 46.25 108 PRO A O 1
ATOM 808 N N . ASP A 1 109 ? -3.613 11.132 17.729 1.00 44.16 109 ASP A N 1
ATOM 809 C CA . ASP A 1 109 ? -4.252 10.392 18.810 1.00 44.16 109 ASP A CA 1
ATOM 810 C C . ASP A 1 109 ? -5.018 9.145 18.314 1.00 44.16 109 ASP A C 1
ATOM 812 O O . ASP A 1 109 ? -5.757 8.501 19.063 1.00 44.16 109 ASP A O 1
ATOM 816 N N . GLN A 1 110 ? -4.828 8.762 17.046 1.00 38.25 110 GLN A N 1
ATOM 817 C CA . GLN A 1 110 ? -5.445 7.592 16.429 1.00 38.25 110 GLN A CA 1
ATOM 818 C C . GLN A 1 110 ? -4.376 6.602 15.969 1.00 38.25 110 GLN A C 1
ATOM 820 O O . GLN A 1 110 ? -3.841 6.689 14.869 1.00 38.25 110 GLN A O 1
ATOM 825 N N . SER A 1 111 ? -4.076 5.638 16.839 1.00 37.09 111 SER A N 1
ATOM 826 C CA . SER A 1 111 ? -3.115 4.580 16.554 1.00 37.09 111 SER A CA 1
ATOM 827 C C . SER A 1 111 ? -3.625 3.629 15.469 1.00 37.09 111 SER A C 1
ATOM 829 O O . SER A 1 111 ? -4.721 3.072 15.561 1.00 37.09 111 SER A O 1
ATOM 831 N N . ILE A 1 112 ? -2.779 3.366 14.474 1.00 44.72 112 ILE A N 1
ATOM 832 C CA . ILE A 1 112 ? -2.904 2.203 13.594 1.00 44.72 112 ILE A CA 1
ATOM 833 C C . ILE A 1 112 ? -2.337 0.973 14.317 1.00 44.72 112 ILE A C 1
ATOM 835 O O . ILE A 1 112 ? -1.258 0.495 14.007 1.00 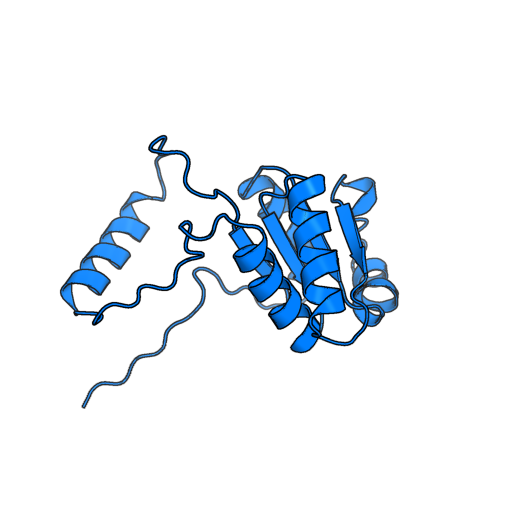44.72 112 ILE A O 1
ATOM 839 N N . HIS A 1 113 ? -3.036 0.498 15.352 1.00 42.59 113 HIS A N 1
ATOM 840 C CA . HIS A 1 113 ? -2.675 -0.699 16.128 1.00 42.59 113 HIS A CA 1
ATOM 841 C C . HIS A 1 113 ? -1.166 -0.863 16.409 1.00 42.59 113 HIS A C 1
ATOM 843 O O . HIS A 1 113 ? -0.529 -1.814 15.957 1.00 42.59 113 HIS A O 1
ATOM 849 N N . HIS A 1 114 ? -0.611 0.021 17.233 1.00 40.44 114 HIS A N 1
ATOM 850 C CA . HIS A 1 114 ? 0.592 -0.280 18.001 1.00 40.44 114 HIS A CA 1
ATOM 851 C C . HIS A 1 114 ? 0.208 -0.207 19.481 1.00 40.44 114 HIS A C 1
ATOM 853 O O . HIS A 1 114 ? 0.032 0.878 20.029 1.00 40.44 114 HIS A O 1
ATOM 859 N N . GLU A 1 115 ? -0.019 -1.356 20.127 1.00 36.66 115 GLU A N 1
ATOM 860 C CA . GLU A 1 115 ? -0.062 -1.371 21.591 1.00 36.66 115 GLU A CA 1
ATOM 861 C C . GLU A 1 115 ? 1.374 -1.198 22.096 1.00 36.66 115 GLU A C 1
ATOM 863 O O . GLU A 1 115 ? 2.114 -2.175 22.213 1.00 36.66 115 GLU A O 1
ATOM 868 N N . GLU A 1 116 ? 1.779 0.031 22.428 1.00 38.94 116 GLU A N 1
ATOM 869 C CA . GLU A 1 116 ? 2.835 0.219 23.425 1.00 38.94 116 GLU A CA 1
ATOM 870 C C . GLU A 1 116 ? 2.281 -0.244 24.776 1.00 38.94 116 GLU A C 1
ATOM 872 O O . GLU A 1 116 ? 1.649 0.490 25.533 1.00 38.94 116 GLU A O 1
ATOM 877 N N . GLY A 1 117 ? 2.450 -1.531 25.053 1.00 47.53 117 GLY A N 1
ATOM 878 C CA . GLY A 1 117 ? 2.055 -2.128 26.312 1.00 47.53 117 GLY A CA 1
ATOM 879 C C . GLY A 1 117 ? 2.592 -3.541 26.424 1.00 47.53 117 GLY A C 1
ATOM 880 O O . GLY A 1 117 ? 2.575 -4.310 25.465 1.00 47.53 117 GLY A O 1
ATOM 881 N N . THR A 1 118 ? 3.061 -3.906 27.615 1.00 46.16 118 THR A N 1
ATOM 882 C CA . THR A 1 118 ? 3.475 -5.277 27.918 1.00 46.16 118 THR A CA 1
ATOM 883 C C . THR A 1 118 ? 2.349 -6.242 27.541 1.00 46.16 118 THR A C 1
ATOM 885 O O . THR A 1 118 ? 1.250 -6.187 28.102 1.00 46.16 118 THR A O 1
ATOM 888 N N . ILE A 1 119 ? 2.604 -7.112 26.560 1.00 59.84 119 ILE A N 1
ATOM 889 C CA . ILE A 1 119 ? 1.628 -8.106 26.113 1.00 59.84 119 ILE A CA 1
ATOM 890 C C . ILE A 1 119 ? 1.659 -9.291 27.074 1.00 59.84 119 ILE A C 1
ATOM 892 O O . ILE A 1 119 ? 2.611 -10.073 27.078 1.00 59.84 119 ILE A O 1
ATOM 896 N N . THR A 1 120 ? 0.607 -9.420 27.879 1.00 67.25 120 THR A N 1
ATOM 897 C CA . THR A 1 120 ? 0.402 -10.535 28.808 1.00 67.25 120 THR A CA 1
ATOM 898 C C . THR A 1 120 ? -0.385 -11.676 28.142 1.00 67.25 120 THR A C 1
ATOM 900 O O . THR A 1 120 ? -1.105 -11.437 27.168 1.00 67.25 120 THR A O 1
ATOM 903 N N . PRO A 1 121 ? -0.271 -12.925 28.635 1.00 61.69 121 PRO A N 1
ATOM 904 C CA . PRO A 1 121 ? -1.051 -14.060 28.132 1.00 61.69 121 PRO A CA 1
ATOM 905 C C . PRO A 1 121 ? -2.566 -13.819 28.143 1.00 61.69 121 PRO A C 1
ATOM 907 O O . PRO A 1 121 ? -3.244 -14.203 27.194 1.00 61.69 121 PRO A O 1
ATOM 910 N N . ASP A 1 122 ? -3.075 -13.112 29.154 1.00 67.12 122 ASP A N 1
ATOM 911 C CA . ASP A 1 122 ? -4.503 -12.798 29.274 1.00 67.12 122 ASP A CA 1
ATOM 912 C C . ASP A 1 122 ? -4.975 -11.857 28.161 1.00 67.12 122 ASP A C 1
ATOM 914 O O . ASP A 1 122 ? -5.999 -12.112 27.538 1.00 67.12 122 ASP A O 1
ATOM 918 N N . LYS A 1 123 ? -4.170 -10.846 27.796 1.00 63.06 123 LYS A N 1
ATOM 919 C CA . LYS A 1 123 ? -4.465 -9.976 26.643 1.00 63.06 123 LYS A CA 1
ATOM 920 C C . LYS A 1 123 ? -4.522 -10.752 25.326 1.00 63.06 123 LYS A C 1
ATOM 922 O O . LYS A 1 123 ? -5.317 -10.428 24.448 1.00 63.06 123 LYS A O 1
ATOM 927 N N . VAL A 1 124 ? -3.678 -11.776 25.170 1.00 56.78 124 VAL A N 1
ATOM 928 C CA . VAL A 1 124 ? -3.695 -12.649 23.984 1.00 56.78 124 VAL A CA 1
ATOM 929 C C . VAL A 1 124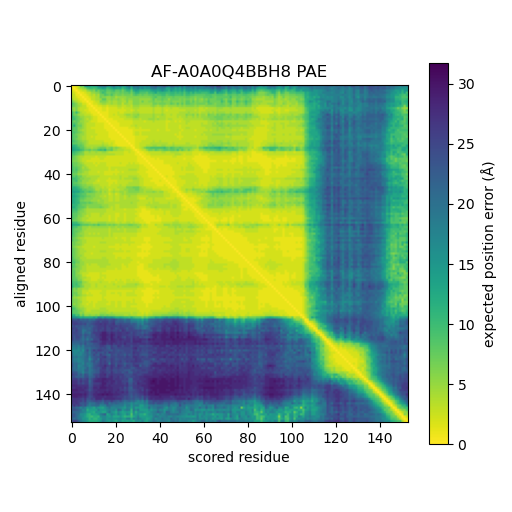 ? -4.945 -13.529 23.981 1.00 56.78 124 VAL A C 1
ATOM 931 O O . VAL A 1 124 ? -5.580 -13.670 22.937 1.00 56.78 124 VAL A O 1
ATOM 934 N N . LEU A 1 125 ? -5.322 -14.087 25.134 1.00 66.25 125 LEU A N 1
ATOM 935 C CA . LEU A 1 125 ? -6.537 -14.886 25.287 1.00 66.25 125 LEU A CA 1
ATOM 936 C C . LEU A 1 125 ? -7.796 -14.052 25.010 1.00 66.25 125 LEU A C 1
ATOM 938 O O . LEU A 1 125 ? -8.688 -14.511 24.295 1.00 66.25 125 LEU A O 1
ATOM 942 N N . ASP A 1 126 ? -7.830 -12.812 25.492 1.00 62.94 126 ASP A N 1
ATOM 943 C CA . ASP A 1 126 ? -8.908 -11.863 25.234 1.00 62.94 126 ASP A CA 1
ATOM 944 C C . ASP A 1 126 ? -8.974 -11.478 23.756 1.00 62.94 126 ASP A C 1
ATOM 946 O O . ASP A 1 126 ? -10.054 -11.520 23.169 1.00 62.94 126 ASP A O 1
ATOM 950 N N . ALA A 1 127 ? -7.838 -11.195 23.112 1.00 58.75 127 ALA A N 1
ATOM 951 C CA . ALA A 1 127 ? -7.788 -10.898 21.680 1.00 58.75 127 ALA A CA 1
ATOM 952 C C . ALA A 1 127 ? -8.261 -12.089 20.823 1.00 58.75 127 ALA A C 1
ATOM 954 O O . ALA A 1 127 ? -9.053 -11.919 19.895 1.00 58.75 127 ALA A O 1
ATOM 955 N N . MET A 1 128 ? -7.848 -13.315 21.164 1.00 58.81 128 MET A N 1
ATOM 956 C CA . MET A 1 128 ? -8.337 -14.539 20.514 1.00 58.81 128 MET A CA 1
ATOM 957 C C . MET A 1 128 ? -9.837 -14.761 20.763 1.00 58.81 128 MET A C 1
ATOM 959 O O . MET A 1 128 ? -10.571 -15.178 19.863 1.00 58.81 128 MET A O 1
ATOM 963 N N . GLY A 1 129 ? -10.313 -14.451 21.971 1.00 56.31 129 GLY A N 1
ATOM 964 C CA . GLY A 1 129 ? -11.725 -14.503 22.340 1.00 56.31 129 GLY A CA 1
ATOM 965 C C . GLY A 1 129 ? -12.578 -13.444 21.636 1.00 56.31 129 GLY A C 1
ATOM 966 O O . GLY A 1 129 ? -13.743 -13.709 21.340 1.00 56.31 129 GLY A O 1
ATOM 967 N N . GLN A 1 130 ? -12.016 -12.271 21.343 1.00 48.53 130 GLN A N 1
ATOM 968 C CA . GLN A 1 130 ? -12.653 -11.197 20.577 1.00 48.53 130 GLN A CA 1
ATOM 969 C C . GLN A 1 130 ? -12.698 -11.533 19.083 1.00 48.53 130 GLN A C 1
ATOM 971 O O . GLN A 1 130 ? -13.756 -11.397 18.474 1.00 48.53 130 GLN A O 1
ATOM 976 N N . ALA A 1 131 ? -11.616 -12.085 18.521 1.00 43.16 131 ALA A N 1
ATOM 977 C CA . ALA A 1 131 ? -11.563 -12.551 17.132 1.00 43.16 131 ALA A CA 1
ATOM 978 C C . ALA A 1 131 ? -12.589 -13.662 16.827 1.00 43.16 131 ALA A C 1
ATOM 980 O O . ALA A 1 131 ? -13.091 -13.765 15.712 1.00 43.16 131 ALA A O 1
ATOM 981 N N . ARG A 1 132 ? -12.949 -14.479 17.829 1.00 43.53 132 ARG A N 1
ATOM 982 C CA . ARG A 1 132 ? -14.031 -15.475 17.725 1.00 43.53 132 ARG A CA 1
ATOM 983 C C . ARG A 1 132 ? -15.444 -14.891 17.804 1.00 43.53 132 ARG A C 1
ATOM 985 O O . ARG A 1 132 ? -16.378 -15.554 17.368 1.00 43.53 132 ARG A O 1
ATOM 992 N N . ARG A 1 133 ? -15.616 -13.705 18.397 1.00 39.22 133 ARG A N 1
ATOM 993 C CA . ARG A 1 133 ? -16.923 -13.039 18.565 1.00 39.22 133 ARG A CA 1
ATOM 994 C C . ARG A 1 133 ? -17.214 -12.026 17.458 1.00 39.22 133 ARG A C 1
ATOM 996 O O . ARG A 1 133 ? -18.374 -11.729 17.200 1.00 39.22 133 ARG A O 1
ATOM 1003 N N . SER A 1 134 ? -16.185 -11.513 16.788 1.00 43.19 134 SER A N 1
ATOM 1004 C CA . SER A 1 134 ? -16.316 -10.535 15.703 1.00 43.19 134 SER A CA 1
ATOM 1005 C C . SER A 1 134 ? -16.663 -11.144 14.341 1.00 43.19 134 SER A C 1
ATOM 1007 O O . SER A 1 134 ? -16.946 -10.401 13.407 1.00 43.19 134 SER A O 1
ATOM 1009 N N . SER A 1 135 ? -16.759 -12.471 14.220 1.00 42.62 135 SER A N 1
ATOM 1010 C CA . SER A 1 135 ? -17.309 -13.148 13.037 1.00 42.62 135 SER A CA 1
ATOM 1011 C C . SER A 1 135 ? -18.836 -13.006 12.882 1.00 42.62 135 SER A C 1
ATOM 1013 O O . SER A 1 135 ? -19.416 -13.682 12.035 1.00 42.62 135 SER A O 1
ATOM 1015 N N . GLY A 1 136 ? -19.500 -12.129 13.655 1.00 38.91 136 GLY A N 1
ATOM 1016 C CA . GLY A 1 136 ? -20.961 -11.995 13.616 1.00 38.91 136 GLY A CA 1
ATOM 1017 C C . GLY A 1 136 ? -21.606 -10.649 13.968 1.00 38.91 136 GLY A C 1
ATOM 1018 O O . GLY A 1 136 ? -22.829 -10.590 13.914 1.00 38.91 136 GLY A O 1
ATOM 1019 N N . THR A 1 137 ? -20.892 -9.562 14.292 1.00 32.50 137 THR A N 1
ATOM 1020 C CA . THR A 1 137 ? -21.589 -8.298 14.639 1.00 32.50 137 THR A CA 1
ATOM 1021 C C . THR A 1 137 ? -20.811 -7.033 14.305 1.00 32.50 137 THR A C 1
ATOM 1023 O O . THR A 1 137 ? -19.685 -6.842 14.759 1.00 32.50 137 THR A O 1
ATOM 1026 N N . ALA A 1 138 ? -21.482 -6.137 13.575 1.00 40.38 138 ALA A N 1
ATOM 1027 C CA . ALA A 1 138 ? -21.120 -4.736 13.415 1.00 40.38 138 ALA A CA 1
ATOM 1028 C C . ALA A 1 138 ? -21.072 -4.030 14.782 1.00 40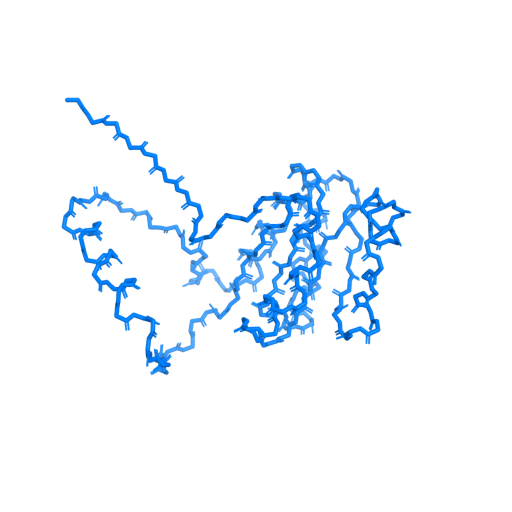.38 138 ALA A C 1
ATOM 1030 O O . ALA A 1 138 ? -21.947 -4.227 15.632 1.00 40.38 138 ALA A O 1
ATOM 1031 N N . HIS A 1 139 ? -20.061 -3.190 14.997 1.00 33.94 139 HIS A N 1
ATOM 1032 C CA . HIS A 1 139 ? -19.974 -2.331 16.175 1.00 33.94 139 HIS A CA 1
ATOM 1033 C C . HIS A 1 139 ? -19.806 -0.867 15.774 1.00 33.94 139 HIS A C 1
ATOM 1035 O O . HIS A 1 139 ? -18.769 -0.442 15.277 1.00 33.94 139 HIS A O 1
ATOM 1041 N N . THR A 1 140 ? -20.851 -0.090 16.049 1.00 41.41 140 THR A N 1
ATOM 1042 C CA . THR A 1 140 ? -20.836 1.366 16.197 1.00 41.41 140 THR A CA 1
ATOM 1043 C C . THR A 1 140 ? -20.352 1.732 17.603 1.00 41.41 140 THR A C 1
ATOM 1045 O O . THR A 1 140 ? -21.099 1.523 18.555 1.00 41.41 140 THR A O 1
ATOM 1048 N N . ALA A 1 141 ? -19.149 2.308 17.750 1.00 31.36 141 ALA A N 1
ATOM 1049 C CA . ALA A 1 141 ? -18.753 3.082 18.939 1.00 31.36 141 ALA A CA 1
ATOM 1050 C C . ALA A 1 141 ? -17.488 3.942 18.702 1.00 31.36 141 ALA A C 1
ATOM 1052 O O . ALA A 1 141 ? -16.388 3.413 18.575 1.00 31.36 141 ALA A O 1
ATOM 1053 N N . GLY A 1 142 ? -17.658 5.274 18.737 1.00 28.83 142 GLY A N 1
ATOM 1054 C CA . GLY A 1 142 ? -16.595 6.295 18.790 1.00 28.83 142 GLY A CA 1
ATOM 1055 C C . GLY A 1 142 ? -15.873 6.539 17.460 1.00 28.83 142 GLY A C 1
ATOM 1056 O O . GLY A 1 142 ? -15.379 5.601 16.851 1.00 28.83 142 GLY A O 1
ATOM 1057 N N . ARG A 1 143 ? -15.780 7.795 16.992 1.00 33.25 143 ARG A N 1
ATOM 1058 C CA . ARG A 1 143 ? -15.047 8.153 15.756 1.00 33.25 143 ARG A CA 1
ATOM 1059 C C . ARG A 1 143 ? -13.532 7.974 15.951 1.00 33.25 143 ARG A C 1
ATOM 1061 O O . ARG A 1 143 ? -12.807 8.938 16.168 1.00 33.25 143 ARG A O 1
ATOM 1068 N N . ARG A 1 144 ? -13.080 6.724 15.922 1.00 38.81 144 ARG A N 1
ATOM 1069 C CA . ARG A 1 144 ? -11.691 6.277 15.765 1.00 38.81 144 ARG A CA 1
ATOM 1070 C C . ARG A 1 144 ? -11.404 6.210 14.255 1.00 38.81 144 ARG A C 1
ATOM 1072 O O . ARG A 1 144 ? -12.344 5.959 13.503 1.00 38.81 144 ARG A O 1
ATOM 1079 N N . CYS A 1 145 ? -10.173 6.467 13.800 1.00 38.50 145 CYS A N 1
ATOM 1080 C CA . CYS A 1 145 ? -9.800 6.334 12.380 1.00 38.50 145 CYS A CA 1
ATOM 1081 C C . CYS A 1 145 ? -10.243 4.937 11.916 1.00 38.50 145 CYS A C 1
ATOM 1083 O O . CYS A 1 145 ? -9.695 3.951 12.396 1.00 38.50 145 CYS A O 1
ATOM 1085 N N . SER A 1 146 ? -11.225 4.830 11.016 1.00 46.69 146 SER A N 1
ATOM 1086 C CA . SER A 1 146 ? -11.618 3.551 10.399 1.00 46.69 146 SER A CA 1
ATOM 1087 C C . SER A 1 146 ? -10.609 3.089 9.338 1.00 46.69 146 SER A C 1
ATOM 1089 O O . SER A 1 146 ? -10.862 2.116 8.634 1.00 46.69 146 SER A O 1
ATOM 1091 N N . ARG A 1 147 ? -9.477 3.799 9.197 1.00 51.62 147 ARG A N 1
ATOM 1092 C CA . ARG A 1 147 ? -8.530 3.610 8.103 1.00 51.62 147 ARG A CA 1
ATOM 1093 C C . ARG A 1 147 ? -7.673 2.373 8.337 1.00 51.62 147 ARG A C 1
ATOM 1095 O O . ARG A 1 147 ? -6.808 2.374 9.209 1.00 51.62 147 ARG A O 1
ATOM 1102 N N . ASN A 1 148 ? -7.879 1.344 7.526 1.00 46.25 148 ASN A N 1
ATOM 1103 C CA . ASN A 1 148 ? -7.089 0.120 7.571 1.00 46.25 148 ASN A CA 1
ATOM 1104 C C . ASN A 1 148 ? -6.017 0.139 6.468 1.00 46.25 148 ASN A C 1
ATOM 1106 O O . ASN A 1 148 ? -6.324 0.322 5.288 1.00 46.25 148 ASN A O 1
ATOM 1110 N N . ALA A 1 149 ? -4.752 -0.082 6.840 1.00 44.44 149 ALA A N 1
ATOM 1111 C CA . ALA A 1 149 ? -3.659 -0.288 5.891 1.00 44.44 149 ALA A CA 1
ATOM 1112 C C . ALA A 1 149 ? -3.512 -1.785 5.590 1.00 44.44 149 ALA A C 1
ATOM 1114 O O . ALA A 1 149 ? -3.180 -2.570 6.480 1.00 44.44 149 ALA A O 1
ATOM 1115 N N . TRP A 1 150 ? -3.731 -2.177 4.337 1.00 46.94 150 TRP A N 1
ATOM 1116 C CA . TRP A 1 150 ? -3.547 -3.546 3.864 1.00 46.94 150 TRP A CA 1
ATOM 1117 C C . TRP A 1 150 ? -2.387 -3.608 2.871 1.00 46.94 150 TRP A C 1
ATOM 1119 O O . TRP A 1 150 ? -2.129 -2.688 2.096 1.00 46.94 150 TRP A O 1
ATOM 1129 N N . THR A 1 151 ? -1.643 -4.704 2.904 1.00 40.34 151 THR A N 1
ATOM 1130 C CA . THR A 1 151 ? -0.496 -4.926 2.017 1.00 40.34 151 THR A CA 1
ATOM 1131 C C . THR A 1 151 ? -0.760 -6.135 1.147 1.00 40.34 151 THR A C 1
ATOM 1133 O O . THR A 1 151 ? -1.057 -7.206 1.677 1.00 40.34 151 THR A O 1
ATOM 1136 N N . VAL A 1 152 ? -0.615 -5.964 -0.165 1.00 41.16 152 VAL A N 1
ATOM 1137 C CA . VAL A 1 152 ? -0.659 -7.054 -1.141 1.00 41.16 152 VAL A CA 1
ATOM 1138 C C . VAL A 1 152 ? 0.729 -7.135 -1.766 1.00 41.16 152 VAL A C 1
ATOM 1140 O O . VAL A 1 152 ? 1.153 -6.218 -2.472 1.00 41.16 152 VAL A O 1
ATOM 1143 N N . SER A 1 153 ? 1.447 -8.203 -1.426 1.00 37.16 153 SER A N 1
ATOM 1144 C CA . SER A 1 153 ? 2.806 -8.492 -1.899 1.00 37.16 153 SER A CA 1
ATOM 1145 C C . SER A 1 153 ? 2.789 -9.369 -3.142 1.00 37.16 153 SER A C 1
ATOM 1147 O O . SER A 1 153 ? 1.977 -10.320 -3.165 1.00 37.16 153 SER A O 1
#

Sequence (153 aa):
MFRKAIFPGSYIQGAGAIGELPALLERLGGKEMVLASPSVMEKVLPRCGLDLEAQGIRTLTFRRECCEEELVRVSRAISEHQAEVLVGMGGGKTIDTAKIAVERACAPDQSIHHEEGTITPDKVLDAMGQARRSSGTAHTAGRRCSRNAWTVS

Foldseek 3Di:
DDDDDDDPPDDDDDVLSVVCVLVVDVVLDDQAEEEEEPCCVVPPCVVSVDDCVVVVHHYDYQPPALDPVRLVVLLVVCLVSVHQEYEQYDDPRSLVSLVSSLCVNFDVPADPDDPPDDDDPVNVVVVVVVVVVVVDDDDDDDPHRSRHYHYDD

Mean predicted aligned error: 11.75 Å

Solvent-accessible surface area (backbone atoms only — not comparable to full-atom values): 9333 Å² total; per-residue (Å²): 137,90,86,87,85,87,74,70,99,70,85,86,84,59,91,68,49,74,70,49,47,64,64,53,48,64,73,69,45,77,41,49,30,35,38,26,25,61,66,34,63,74,56,44,35,68,74,67,73,55,58,49,62,86,70,70,33,46,77,40,78,46,85,82,58,71,41,71,72,48,33,54,53,48,14,49,50,38,53,75,66,55,40,25,28,40,35,15,28,50,57,69,49,38,39,51,35,45,52,55,14,50,45,69,48,32,59,100,89,40,75,79,83,69,79,91,59,90,85,47,73,65,61,52,52,50,51,54,55,46,62,70,58,58,82,76,59,91,81,92,78,75,98,61,75,78,56,45,79,44,78,53,120

Radius of gyration: 16.77 Å; Cα contacts (8 Å, |Δi|>4): 176; chains: 1; bounding box: 34×34×46 Å

Secondary structure (DSSP, 8-state):
--------S----STTGGGGHHHHHHHH-S-EEEEE-HHIIIIIHHHHT--TTTTT-EEEE--S---HHHHHHHHHHHHHHT-SEEEEESSHHHHHHHHHHHHHHS-TT--SS---S---HHHHHHHHHHHTTTTS-----S-----EEEEE-